Protein AF-A0AAD5KDT7-F1 (afdb_monomer)

pLDDT: mean 87.56, std 11.22, range [45.19, 97.0]

Secondary structure (DSSP, 8-state):
-------------EEEEEEEE-SSSB--STT-EEEEEEEEEE-SSS-B-S-EEE-SS-S--EEEE--S-SSS-B-TT-EEEEEEEEEPPHHHHHHT--B--EEEEE-SSS-SS-EEEEPPPBB---

Organism: NCBI:txid1820382

Foldseek 3Di:
DPPCPVPPDWDWDKDKDKAWDWPDQADADFFTKIKMKMKIAGQTDDKFAPKDKDWPVFPDKDFPDFADDPPRIHDHGTMTMIMDMDGHHPVNLVVQDWDKIKMWIDTPPDPPPTDIDIYPTHGRHD

InterPro domains:
  IPR013783 Immunoglobulin-like fold [G3DSA:2.60.40.10] (5-112)
  IPR047589 DUF11 repeat [TIGR01451] (22-72)
  IPR055354 Domain of unknown function DUF7507 [PF24346] (11-114)

Radius of gyration: 18.51 Å; Cα contacts (8 Å, |Δi|>4): 289; chains: 1; bounding box: 44×26×68 Å

Solvent-accessible surface area (backbone atoms only — not comparable to full-atom values): 7366 Å² total; per-residue (Å²): 132,86,80,77,72,76,72,84,69,87,45,52,35,78,45,76,48,41,44,56,48,45,80,79,85,44,55,84,52,60,70,44,55,36,41,34,42,35,42,41,30,24,73,28,76,44,69,35,40,73,66,45,78,50,39,93,84,47,94,71,73,36,81,78,41,74,63,85,77,86,78,72,58,42,42,62,72,26,48,38,33,33,40,39,75,46,68,42,43,59,67,50,57,74,64,46,52,62,52,75,47,51,40,38,39,44,35,78,66,42,67,100,68,61,51,71,44,61,29,56,68,43,40,33,76,127

Nearest PDB structures (foldseek):
  5cn1-assembly5_C  TM=5.374E-01  e=1.164E-02  Saccharomyces cerevisiae S288C
  2dwx-assembly1_A  TM=5.388E-01  e=2.211E-02  Homo sapiens
  3r19-assembly1_A-2  TM=5.349E-01  e=1.364E-01  Gallus gallus
  3hbg-assembly1_A-2  TM=5.368E-01  e=1.782E-01  Gallus gallus
  3hc2-assembly1_A-2  TM=4.680E-01  e=1.782E-01  Gallus gallus

Structure (mmCIF, N/CA/C/O backbone):
data_AF-A0AAD5KDT7-F1
#
_entry.id   AF-A0AAD5KDT7-F1
#
loop_
_atom_site.group_PDB
_atom_site.id
_atom_site.type_symbol
_atom_site.label_atom_id
_atom_site.label_alt_id
_atom_site.label_comp_id
_atom_site.label_asym_id
_atom_site.label_entity_id
_atom_site.label_seq_id
_atom_site.pdbx_PDB_ins_code
_atom_site.Cartn_x
_atom_site.Cartn_y
_atom_site.Cartn_z
_atom_site.occupancy
_atom_site.B_iso_or_equiv
_atom_site.auth_seq_id
_atom_site.auth_comp_id
_atom_site.auth_asym_id
_atom_site.auth_atom_id
_atom_site.pdbx_PDB_model_num
ATOM 1 N N . MET A 1 1 ? 13.662 6.223 -50.091 1.00 45.19 1 MET A N 1
ATOM 2 C CA . MET A 1 1 ? 13.354 5.175 -49.100 1.00 45.19 1 MET A CA 1
ATOM 3 C C . MET A 1 1 ? 13.305 5.859 -47.750 1.00 45.19 1 MET A C 1
ATOM 5 O O . MET A 1 1 ? 14.351 6.273 -47.273 1.00 45.19 1 MET A O 1
ATOM 9 N N . ASN A 1 2 ? 12.111 6.073 -47.200 1.00 46.81 2 ASN A N 1
ATOM 10 C CA . ASN A 1 2 ? 11.979 6.446 -45.795 1.00 46.81 2 ASN A CA 1
ATOM 11 C C . ASN A 1 2 ? 12.107 5.140 -45.016 1.00 46.81 2 ASN A C 1
ATOM 13 O O . ASN A 1 2 ? 11.197 4.318 -45.034 1.00 46.81 2 ASN A O 1
ATOM 17 N N . VAL A 1 3 ? 13.283 4.907 -44.451 1.00 49.84 3 VAL A N 1
ATOM 18 C CA . VAL A 1 3 ? 13.473 3.850 -43.464 1.00 49.84 3 VAL A CA 1
ATOM 19 C C . VAL A 1 3 ? 12.870 4.370 -42.165 1.00 49.84 3 VAL A C 1
ATOM 21 O O . VAL A 1 3 ? 13.460 5.205 -41.488 1.00 49.84 3 VAL A O 1
ATOM 24 N N . ASP A 1 4 ? 11.638 3.955 -41.884 1.00 59.25 4 ASP A N 1
ATOM 25 C CA . ASP A 1 4 ? 11.058 4.075 -40.551 1.00 59.25 4 ASP A CA 1
ATOM 26 C C . ASP A 1 4 ? 11.780 3.049 -39.674 1.00 59.25 4 ASP A C 1
ATOM 28 O O . ASP A 1 4 ? 11.474 1.855 -39.693 1.00 59.25 4 ASP A O 1
ATOM 32 N N . PHE A 1 5 ? 12.847 3.485 -39.007 1.00 60.09 5 PHE A N 1
ATOM 33 C CA . PHE A 1 5 ? 13.518 2.692 -37.986 1.00 60.09 5 PHE A CA 1
ATOM 34 C C . PHE A 1 5 ? 12.639 2.702 -36.747 1.00 60.09 5 PHE A C 1
ATOM 36 O O . PH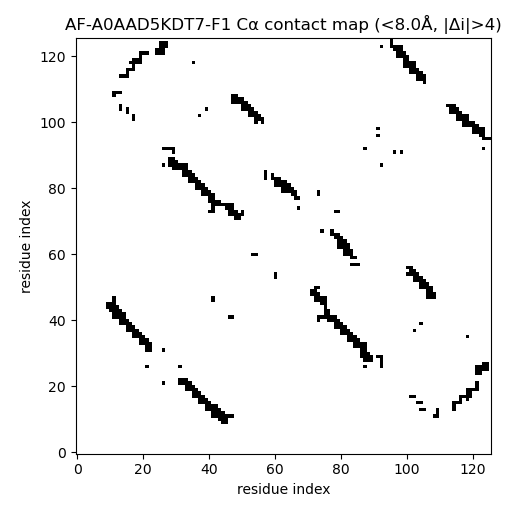E A 1 5 ? 13.023 3.354 -35.788 1.00 60.09 5 PHE A O 1
ATOM 43 N N . GLY A 1 6 ? 11.474 2.039 -36.815 1.00 56.97 6 GLY A N 1
ATOM 44 C CA . GLY A 1 6 ? 10.417 2.042 -35.802 1.00 56.97 6 GLY A CA 1
ATOM 45 C C . GLY A 1 6 ? 10.970 2.353 -34.422 1.00 56.97 6 GLY A C 1
ATOM 46 O O . GLY A 1 6 ? 11.551 1.487 -33.767 1.00 56.97 6 GLY A O 1
ATOM 47 N N . ASN A 1 7 ? 10.908 3.636 -34.065 1.00 62.84 7 ASN A N 1
ATOM 48 C CA . ASN A 1 7 ? 11.594 4.147 -32.897 1.00 62.84 7 ASN A CA 1
ATOM 49 C C . ASN A 1 7 ? 10.944 3.427 -31.719 1.00 62.84 7 ASN A C 1
ATOM 51 O O . ASN A 1 7 ? 9.746 3.610 -31.498 1.00 62.84 7 ASN A O 1
ATOM 55 N N . MET A 1 8 ? 11.680 2.573 -31.004 1.00 69.81 8 MET A N 1
ATOM 56 C CA . MET A 1 8 ? 11.141 1.913 -29.819 1.00 69.81 8 MET A CA 1
ATOM 57 C C . MET A 1 8 ? 10.978 2.998 -28.752 1.00 69.81 8 MET A C 1
ATOM 59 O O . MET A 1 8 ? 11.912 3.333 -28.028 1.00 69.81 8 MET A O 1
ATOM 63 N N . GLN A 1 9 ? 9.827 3.665 -28.774 1.00 83.88 9 GLN A N 1
ATOM 64 C CA . GLN A 1 9 ? 9.529 4.766 -27.879 1.00 83.88 9 GLN A CA 1
ATOM 65 C C . GLN A 1 9 ? 9.491 4.215 -26.454 1.00 83.88 9 GLN A C 1
ATOM 67 O O . GLN A 1 9 ? 8.852 3.191 -26.202 1.00 83.88 9 GLN A O 1
ATOM 72 N N . LEU A 1 10 ? 10.169 4.899 -25.534 1.00 87.88 10 LEU A N 1
ATOM 73 C CA . LEU A 1 10 ? 10.048 4.607 -24.111 1.00 87.88 10 LEU A CA 1
ATOM 74 C C . LEU A 1 10 ? 8.598 4.857 -23.685 1.00 87.88 10 LEU A C 1
ATOM 76 O O . LEU A 1 10 ? 8.038 5.926 -23.935 1.00 87.88 10 LEU A O 1
ATOM 80 N N . GLN A 1 11 ? 8.001 3.840 -23.083 1.00 90.50 11 GLN A N 1
ATOM 81 C CA . GLN A 1 11 ? 6.649 3.814 -22.545 1.00 90.50 11 GLN A CA 1
ATOM 82 C C . GLN A 1 11 ? 6.732 3.324 -21.095 1.00 90.50 11 GLN A C 1
ATOM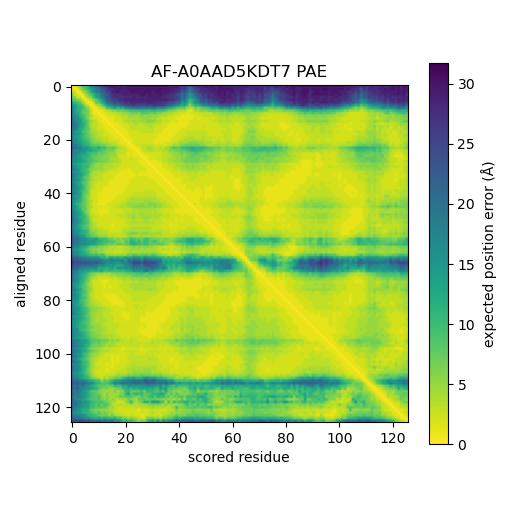 84 O O . GLN A 1 11 ? 6.382 2.176 -20.815 1.00 90.50 11 GLN A O 1
ATOM 89 N N . PRO A 1 12 ? 7.263 4.149 -20.176 1.00 92.81 12 PRO A N 1
ATOM 90 C CA . PRO A 1 12 ? 7.228 3.840 -18.755 1.00 92.81 12 PRO A CA 1
ATOM 91 C C . PRO A 1 12 ? 5.773 3.777 -18.292 1.00 92.81 12 PRO A C 1
ATOM 93 O O . PRO A 1 12 ? 4.952 4.628 -18.643 1.00 92.81 12 PRO A O 1
ATOM 96 N N . SER A 1 13 ? 5.439 2.746 -17.526 1.00 92.75 13 SER A N 1
ATOM 97 C CA . SER A 1 13 ? 4.092 2.567 -17.006 1.00 92.75 13 SER A CA 1
ATOM 98 C C . SER A 1 13 ? 4.143 1.774 -15.715 1.00 92.75 13 SER A C 1
ATOM 100 O O . SER A 1 13 ? 4.802 0.739 -15.636 1.00 92.75 13 SER A O 1
ATOM 102 N N . LEU A 1 14 ? 3.430 2.271 -14.714 1.00 93.00 14 LEU A N 1
ATOM 103 C CA . LEU A 1 14 ? 3.152 1.530 -13.500 1.00 93.00 14 LEU A CA 1
ATOM 104 C C . LEU A 1 14 ? 1.755 0.928 -13.591 1.00 93.00 14 LEU A C 1
ATOM 106 O O . LEU A 1 14 ? 0.905 1.360 -14.366 1.00 93.00 14 LEU A O 1
ATOM 110 N N . ASN A 1 15 ? 1.525 -0.079 -12.774 1.00 92.25 15 ASN A N 1
ATOM 111 C CA . ASN A 1 15 ? 0.212 -0.482 -12.333 1.00 92.25 15 ASN A CA 1
ATOM 112 C C . ASN A 1 15 ? 0.285 -0.650 -10.820 1.00 92.25 15 ASN A C 1
ATOM 114 O O . ASN A 1 15 ? 1.278 -1.137 -10.285 1.00 92.25 15 ASN A O 1
ATOM 118 N N . ILE A 1 16 ? -0.766 -0.240 -10.129 1.00 94.88 16 ILE A N 1
ATOM 119 C CA . ILE A 1 16 ? -0.925 -0.492 -8.702 1.00 94.88 16 ILE A CA 1
ATOM 120 C C . ILE A 1 16 ? -2.166 -1.362 -8.540 1.00 94.88 16 ILE A C 1
ATOM 122 O O . ILE A 1 16 ? -3.087 -1.298 -9.345 1.00 94.88 16 ILE A O 1
ATOM 126 N N . VAL A 1 17 ? -2.196 -2.211 -7.525 1.00 93.62 17 VAL A N 1
ATOM 127 C CA . VAL A 1 17 ? -3.393 -2.912 -7.060 1.00 93.62 17 VAL A CA 1
ATOM 128 C C . VAL A 1 17 ? -3.369 -2.850 -5.548 1.00 93.62 17 VAL A C 1
ATOM 130 O O . VAL A 1 17 ? -2.315 -3.025 -4.941 1.00 93.62 17 VAL A O 1
ATOM 133 N N . LYS A 1 18 ? -4.523 -2.594 -4.935 1.00 92.75 18 LYS A N 1
ATOM 134 C CA . LYS A 1 18 ? -4.658 -2.540 -3.485 1.00 92.75 18 LYS A CA 1
ATOM 135 C C . LYS A 1 18 ? -5.881 -3.318 -3.039 1.00 92.75 18 LYS A C 1
ATOM 137 O O . LYS A 1 18 ? -6.979 -3.071 -3.531 1.00 92.75 18 LYS A O 1
ATOM 142 N N . ASP A 1 19 ? -5.693 -4.199 -2.069 1.00 94.06 19 ASP A N 1
ATOM 143 C CA . ASP A 1 19 ? -6.769 -4.974 -1.461 1.00 94.06 19 ASP A CA 1
ATOM 144 C C . ASP A 1 19 ? -6.784 -4.806 0.063 1.00 94.06 19 ASP A C 1
ATOM 146 O O . ASP A 1 19 ? -5.802 -4.359 0.667 1.00 94.06 19 ASP A O 1
ATOM 150 N N . ALA A 1 20 ? -7.929 -5.120 0.666 1.00 94.44 20 ALA A N 1
ATOM 151 C CA . ALA A 1 20 ? -8.162 -5.033 2.096 1.00 94.44 20 ALA A CA 1
ATOM 152 C C . ALA A 1 20 ? -9.025 -6.208 2.560 1.00 94.44 20 ALA A C 1
ATOM 154 O O . ALA A 1 20 ? -10.089 -6.485 1.994 1.00 94.44 20 ALA A O 1
ATOM 155 N N . THR A 1 21 ? -8.599 -6.846 3.645 1.00 94.62 21 THR A N 1
ATOM 156 C CA . THR A 1 21 ? -9.309 -7.960 4.274 1.00 94.62 21 THR A CA 1
ATOM 157 C C . THR A 1 21 ? -9.424 -7.741 5.772 1.00 94.62 21 THR A C 1
ATOM 159 O O . THR A 1 21 ? -8.459 -7.339 6.413 1.00 94.62 21 THR A O 1
ATOM 162 N N . VAL A 1 22 ? -10.583 -8.060 6.330 1.00 95.19 22 VAL A N 1
ATOM 163 C CA . VAL A 1 22 ? -10.840 -8.155 7.770 1.00 95.19 22 VAL A CA 1
ATOM 164 C C . VAL A 1 22 ? -11.341 -9.567 8.052 1.00 95.19 22 VAL A C 1
ATOM 166 O O . VAL A 1 22 ? -11.838 -10.231 7.134 1.00 95.19 22 VAL A O 1
ATOM 169 N N . ASP A 1 23 ? -11.212 -10.040 9.287 1.00 91.06 23 ASP A N 1
ATOM 170 C CA . ASP A 1 23 ? -11.837 -11.299 9.680 1.00 91.06 23 ASP A CA 1
ATOM 171 C C . ASP A 1 23 ? -13.358 -11.203 9.470 1.00 91.06 23 ASP A C 1
ATOM 173 O O . ASP A 1 23 ? -14.039 -10.357 10.035 1.00 91.06 23 ASP A O 1
ATOM 177 N N . GLY A 1 24 ? -13.903 -12.052 8.595 1.00 89.31 24 GLY A N 1
ATOM 178 C CA . GLY A 1 24 ? -15.306 -11.975 8.187 1.00 89.31 24 GLY A CA 1
ATOM 179 C C . GLY A 1 24 ? -15.546 -11.064 6.975 1.00 89.31 24 GLY A C 1
ATOM 180 O O . GLY A 1 24 ? -14.831 -11.127 5.976 1.00 89.31 24 GLY A O 1
ATOM 181 N N . VAL A 1 25 ? -16.645 -10.303 6.998 1.00 87.06 25 VAL A N 1
ATOM 182 C CA . VAL A 1 25 ? -17.097 -9.468 5.859 1.00 87.06 25 VAL A CA 1
ATOM 183 C C . VAL A 1 25 ? -17.102 -7.975 6.201 1.00 87.06 25 VAL A C 1
ATOM 185 O O . VAL A 1 25 ? -17.017 -7.142 5.294 1.00 87.06 25 VAL A O 1
ATOM 188 N N . TYR A 1 26 ? -17.200 -7.654 7.488 1.00 92.19 26 TYR A N 1
ATOM 189 C CA . TYR A 1 26 ? -17.418 -6.325 8.041 1.00 92.19 26 TYR A CA 1
ATOM 190 C C . TYR A 1 26 ? -16.421 -6.063 9.170 1.00 92.19 26 TYR A C 1
ATOM 192 O O . TYR A 1 26 ? -15.881 -7.010 9.728 1.00 92.19 26 TYR A O 1
ATOM 200 N N . ALA A 1 27 ? -16.195 -4.789 9.482 1.00 93.38 27 ALA A N 1
ATOM 201 C CA . ALA A 1 27 ? -15.590 -4.379 10.742 1.00 93.38 27 ALA A CA 1
ATOM 202 C C . ALA A 1 27 ? -16.722 -4.100 11.745 1.00 93.38 27 ALA A C 1
ATOM 204 O O . ALA A 1 27 ? -17.397 -3.073 11.657 1.00 93.38 27 ALA A O 1
ATOM 205 N N . ASP A 1 28 ? -16.963 -5.050 12.640 1.00 93.38 28 ASP A N 1
ATOM 206 C CA . ASP A 1 28 ? -18.068 -5.094 13.594 1.00 93.38 28 ASP A CA 1
ATOM 207 C C . ASP A 1 28 ? -17.707 -4.455 14.948 1.00 93.38 28 ASP A C 1
ATOM 209 O O . ASP A 1 28 ? -18.596 -3.975 15.658 1.00 93.38 28 ASP A O 1
ATOM 213 N N . TYR A 1 29 ? -16.427 -4.448 15.343 1.00 94.12 29 TYR A N 1
ATOM 214 C CA . TYR A 1 29 ? -16.009 -3.908 16.642 1.00 94.12 29 TYR A CA 1
ATOM 215 C C . TYR A 1 29 ? -14.579 -3.349 16.671 1.00 94.12 29 TYR A C 1
ATOM 217 O O . TYR A 1 29 ? -13.712 -3.661 15.858 1.00 94.12 29 TYR A O 1
ATOM 225 N N . ALA A 1 30 ? -14.316 -2.498 17.666 1.00 95.94 30 ALA A N 1
ATOM 226 C CA . ALA A 1 30 ? -12.996 -1.923 17.880 1.00 95.94 30 ALA A CA 1
ATOM 227 C C . ALA A 1 30 ? -11.977 -2.996 18.295 1.00 95.94 30 ALA A C 1
ATOM 229 O O . ALA A 1 30 ? -12.236 -3.800 19.191 1.00 95.94 30 ALA A O 1
ATOM 230 N N . GLY A 1 31 ? -10.790 -2.961 17.696 1.00 95.75 31 GLY A N 1
ATOM 231 C CA . GLY A 1 31 ? -9.724 -3.938 17.911 1.00 95.75 31 GLY A CA 1
ATOM 232 C C . GLY A 1 31 ? -9.601 -4.986 16.806 1.00 95.75 31 GLY A C 1
ATOM 233 O O . GLY A 1 31 ? -8.619 -5.726 16.806 1.00 95.75 31 GLY A O 1
ATOM 234 N N . GLU A 1 32 ? -10.540 -5.044 15.858 1.00 95.94 32 GLU A N 1
ATOM 235 C CA . GLU A 1 32 ? -10.364 -5.847 14.646 1.00 95.94 32 GLU A CA 1
ATOM 236 C C . GLU A 1 32 ? -9.228 -5.306 13.785 1.00 95.94 32 GLU A C 1
ATOM 238 O O . GLU A 1 32 ? -8.969 -4.102 13.751 1.00 95.94 32 GLU A O 1
ATOM 243 N N . VAL A 1 33 ? -8.543 -6.207 13.082 1.00 95.00 33 VAL A N 1
ATOM 244 C CA . VAL A 1 33 ? -7.401 -5.856 12.241 1.00 95.00 33 VAL A CA 1
ATOM 245 C C . VAL A 1 33 ? -7.794 -5.983 10.777 1.00 95.00 33 VAL A C 1
ATOM 247 O O . VAL A 1 33 ? -8.192 -7.048 10.312 1.00 95.00 33 VAL A O 1
ATOM 250 N N . ILE A 1 34 ? -7.650 -4.884 10.043 1.00 95.12 34 ILE A N 1
ATOM 251 C CA . ILE A 1 34 ? -7.736 -4.863 8.588 1.00 95.12 34 ILE A CA 1
ATOM 252 C C . ILE A 1 34 ? -6.325 -5.043 8.042 1.00 95.12 34 ILE A C 1
ATOM 254 O O . ILE A 1 34 ? -5.439 -4.231 8.311 1.00 95.12 34 ILE A O 1
ATOM 258 N N . HIS A 1 35 ? -6.123 -6.086 7.252 1.00 95.00 35 HIS A N 1
ATOM 259 C CA . HIS A 1 35 ? -4.891 -6.342 6.524 1.00 95.00 35 HIS A CA 1
ATOM 260 C C . HIS A 1 35 ? -4.980 -5.742 5.125 1.00 95.00 35 HIS A C 1
ATOM 262 O O . HIS A 1 35 ? -5.950 -5.979 4.405 1.00 95.00 35 HIS A O 1
ATOM 268 N N . TYR A 1 36 ? -3.951 -5.000 4.730 1.00 95.00 36 TYR A N 1
ATOM 269 C CA . TYR A 1 36 ? -3.827 -4.422 3.399 1.00 95.00 36 TYR A CA 1
ATOM 270 C C . TYR A 1 36 ? -2.698 -5.089 2.634 1.00 95.00 36 TYR A C 1
ATOM 272 O O . TYR A 1 36 ? -1.614 -5.316 3.176 1.00 95.00 36 TYR A O 1
ATOM 280 N N . THR A 1 37 ? -2.945 -5.341 1.353 1.00 94.06 37 THR A N 1
ATOM 281 C CA . THR A 1 37 ? -1.914 -5.757 0.400 1.00 94.06 37 THR A CA 1
ATOM 282 C C . THR A 1 37 ? -1.873 -4.763 -0.747 1.00 94.06 37 THR A C 1
ATOM 284 O O . THR A 1 37 ? -2.915 -4.311 -1.224 1.00 94.06 37 THR A O 1
ATOM 287 N N . ILE A 1 38 ? -0.668 -4.385 -1.165 1.00 94.94 38 ILE A N 1
ATOM 288 C CA . ILE A 1 38 ? -0.442 -3.526 -2.325 1.00 94.94 38 ILE A CA 1
ATOM 289 C C . ILE A 1 38 ? 0.542 -4.240 -3.249 1.00 94.94 38 ILE A C 1
ATOM 291 O O . ILE A 1 38 ? 1.577 -4.720 -2.795 1.00 94.94 38 ILE A O 1
ATOM 295 N N . ALA A 1 39 ? 0.215 -4.310 -4.533 1.00 93.94 39 ALA A N 1
ATOM 296 C CA . ALA A 1 39 ? 1.108 -4.781 -5.583 1.00 93.94 39 ALA A CA 1
ATOM 297 C C . ALA A 1 39 ? 1.401 -3.619 -6.533 1.00 93.94 39 ALA A C 1
ATOM 299 O O . ALA A 1 39 ? 0.469 -2.944 -6.971 1.00 93.94 39 ALA A O 1
ATOM 300 N N . VAL A 1 40 ? 2.676 -3.379 -6.826 1.00 94.88 40 VAL A N 1
ATOM 301 C CA . VAL A 1 40 ? 3.127 -2.351 -7.770 1.00 94.88 40 VAL A CA 1
ATOM 302 C C . VAL A 1 40 ? 3.941 -3.025 -8.859 1.00 94.88 40 VAL A C 1
ATOM 304 O O . VAL A 1 40 ? 4.972 -3.617 -8.569 1.00 94.88 40 VAL A O 1
ATOM 307 N N . GLU A 1 41 ? 3.461 -2.956 -10.094 1.00 94.38 41 GLU A N 1
ATOM 308 C CA . GLU A 1 41 ? 4.025 -3.646 -11.253 1.00 94.38 41 GLU A CA 1
ATOM 309 C C . GLU A 1 41 ? 4.504 -2.636 -12.296 1.00 94.38 41 GLU A C 1
ATOM 311 O O . GLU A 1 41 ? 3.797 -1.675 -12.610 1.00 94.38 41 GLU A O 1
ATOM 316 N N . ASN A 1 42 ? 5.677 -2.868 -12.881 1.00 94.38 42 ASN A N 1
ATOM 317 C CA . ASN A 1 42 ? 6.106 -2.140 -14.069 1.00 94.38 42 ASN A CA 1
ATOM 318 C C . ASN A 1 42 ? 5.534 -2.814 -15.322 1.00 94.38 42 ASN A C 1
ATOM 320 O O . ASN A 1 42 ? 6.040 -3.833 -15.792 1.00 94.38 42 ASN A O 1
ATOM 324 N N . THR A 1 43 ? 4.486 -2.215 -15.883 1.00 94.75 43 THR A N 1
ATOM 325 C CA . THR A 1 43 ? 3.803 -2.702 -17.095 1.00 94.75 43 THR A CA 1
ATOM 326 C C . THR A 1 43 ? 4.323 -2.037 -18.374 1.00 94.75 43 THR A C 1
ATOM 328 O O . THR A 1 43 ? 3.791 -2.261 -19.464 1.00 94.75 43 THR A O 1
ATOM 331 N N . GLY A 1 44 ? 5.352 -1.194 -18.243 1.00 94.06 44 GLY A N 1
ATOM 332 C CA . GLY A 1 44 ? 5.976 -0.466 -19.337 1.00 94.06 44 GLY A CA 1
ATOM 333 C C . GLY A 1 44 ? 7.014 -1.279 -20.111 1.00 94.06 44 GLY A C 1
ATOM 334 O O . GLY A 1 44 ? 7.048 -2.505 -20.081 1.00 94.06 44 GLY A O 1
ATOM 335 N N . ASN A 1 45 ? 7.888 -0.571 -20.831 1.00 94.12 45 ASN A N 1
ATOM 336 C CA . ASN A 1 45 ? 9.004 -1.161 -21.586 1.00 94.12 45 ASN A CA 1
ATOM 337 C C . ASN A 1 45 ? 10.389 -0.641 -21.151 1.00 94.12 45 ASN A C 1
ATOM 339 O O . ASN A 1 45 ? 11.363 -0.774 -21.896 1.00 94.12 45 ASN A O 1
ATOM 343 N N . GLN A 1 46 ? 10.467 -0.042 -19.960 1.00 94.12 46 GLN A N 1
ATOM 344 C CA . GLN A 1 46 ? 11.675 0.528 -19.371 1.00 94.12 46 GLN A CA 1
ATOM 345 C C . GLN A 1 46 ? 11.708 0.241 -17.865 1.00 94.12 46 GLN A C 1
ATOM 347 O O . GLN A 1 46 ? 10.683 0.400 -17.209 1.00 94.12 46 GLN A O 1
ATOM 352 N N . THR A 1 47 ? 12.871 -0.137 -17.324 1.00 94.25 47 THR A N 1
ATOM 353 C CA . THR A 1 47 ? 13.107 -0.247 -15.872 1.00 94.25 47 THR A CA 1
ATOM 354 C C . THR A 1 47 ? 12.815 1.082 -15.172 1.00 94.25 47 THR A C 1
ATOM 356 O O . THR A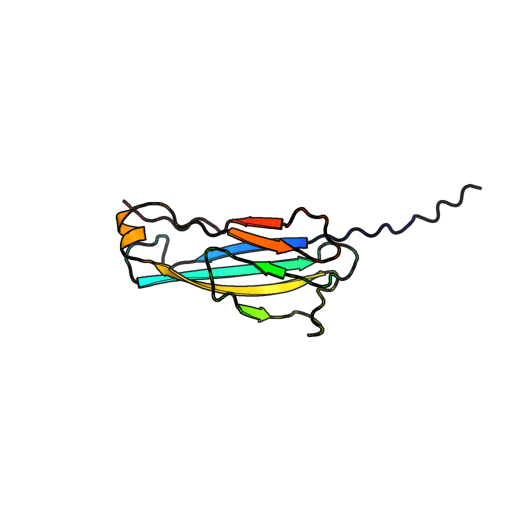 1 47 ? 13.201 2.147 -15.664 1.00 94.25 47 THR A O 1
ATOM 359 N N . LEU A 1 48 ? 12.125 1.019 -14.034 1.00 94.25 48 LEU A N 1
ATOM 360 C CA . LEU A 1 48 ? 11.738 2.193 -13.256 1.00 94.25 48 LEU A CA 1
ATOM 361 C C . LEU A 1 48 ? 12.650 2.356 -12.042 1.00 94.25 48 LEU A C 1
ATOM 363 O O . LEU A 1 48 ? 12.927 1.399 -11.323 1.00 94.25 48 LEU A O 1
ATOM 367 N N . THR A 1 49 ? 13.080 3.588 -11.793 1.00 94.62 49 THR A N 1
ATOM 368 C CA . THR A 1 49 ? 13.925 3.958 -10.652 1.00 94.62 49 THR A CA 1
ATOM 369 C C . THR A 1 49 ? 13.194 4.939 -9.751 1.00 94.62 49 THR A C 1
ATOM 371 O O . THR A 1 49 ? 12.191 5.540 -10.145 1.00 94.62 49 THR A O 1
ATOM 374 N N . GLY A 1 50 ? 13.686 5.094 -8.519 1.00 92.50 50 GLY A N 1
ATOM 375 C CA . GLY A 1 50 ? 13.080 6.027 -7.568 1.00 92.50 50 GLY A CA 1
ATOM 376 C C . GLY A 1 50 ? 11.622 5.679 -7.266 1.00 92.50 50 GLY A C 1
ATOM 377 O O . GLY A 1 50 ? 10.825 6.569 -6.980 1.00 92.50 50 GLY A O 1
ATOM 378 N N . VAL A 1 51 ? 11.258 4.394 -7.372 1.00 92.00 51 VAL A N 1
ATOM 379 C CA . VAL A 1 51 ? 9.883 3.939 -7.176 1.00 92.00 51 VAL A CA 1
ATOM 380 C C . VAL A 1 51 ? 9.467 4.223 -5.737 1.00 92.00 51 VAL A C 1
ATOM 382 O O . VAL A 1 51 ? 10.113 3.788 -4.782 1.00 92.00 51 VAL A O 1
ATOM 385 N N . THR A 1 52 ? 8.374 4.964 -5.578 1.00 91.56 52 THR A N 1
ATOM 386 C CA . THR A 1 52 ? 7.809 5.301 -4.271 1.00 91.56 52 THR A CA 1
ATOM 387 C C . THR A 1 52 ? 6.393 4.772 -4.157 1.00 91.56 52 THR A C 1
ATOM 389 O O . THR A 1 52 ? 5.609 4.853 -5.100 1.00 91.56 52 THR A O 1
ATOM 392 N N . VAL A 1 53 ? 6.056 4.249 -2.978 1.00 92.44 53 VAL A N 1
ATOM 393 C CA . VAL A 1 53 ? 4.696 3.839 -2.622 1.00 92.44 53 VAL A CA 1
ATOM 394 C C . VAL A 1 53 ? 4.328 4.514 -1.313 1.00 92.44 53 VAL A C 1
ATOM 396 O O . VAL A 1 53 ? 5.055 4.412 -0.326 1.00 92.44 53 VAL A O 1
ATOM 399 N N . THR A 1 54 ? 3.215 5.241 -1.312 1.00 91.06 54 THR A N 1
ATOM 400 C CA . THR A 1 54 ? 2.751 6.015 -0.157 1.00 91.06 54 THR A CA 1
ATOM 401 C C . THR A 1 54 ? 1.290 5.731 0.144 1.00 91.06 54 THR A C 1
ATOM 403 O O . THR A 1 54 ? 0.477 5.509 -0.753 1.00 91.06 54 THR A O 1
ATOM 406 N N . ASP A 1 55 ? 0.957 5.750 1.427 1.00 92.38 55 ASP A N 1
ATOM 407 C CA . ASP A 1 55 ? -0.390 5.552 1.939 1.00 92.38 55 ASP A CA 1
ATOM 408 C C . ASP A 1 55 ? -0.600 6.536 3.105 1.00 92.38 55 ASP A C 1
ATOM 410 O O . ASP A 1 55 ? 0.045 6.398 4.139 1.00 92.38 55 ASP A O 1
ATOM 414 N N . PRO A 1 56 ? -1.440 7.576 2.966 1.00 89.94 56 PRO A N 1
ATOM 415 C CA . PRO A 1 56 ? -1.645 8.556 4.030 1.00 89.94 56 PRO A CA 1
ATOM 416 C C . PRO A 1 56 ? -2.471 8.018 5.208 1.00 89.94 56 PRO A C 1
ATOM 418 O O . PRO A 1 56 ? -2.489 8.650 6.262 1.00 89.94 56 PRO A O 1
ATOM 421 N N . PHE A 1 57 ? -3.180 6.898 5.034 1.00 87.38 57 PHE A N 1
ATOM 422 C CA . PHE A 1 57 ? -3.956 6.253 6.093 1.00 87.38 57 PHE A CA 1
ATOM 423 C C . PHE A 1 57 ? -3.082 5.319 6.944 1.00 87.38 57 PHE A C 1
ATOM 425 O O . PHE A 1 57 ? -3.407 5.052 8.098 1.00 87.38 57 PHE A O 1
ATOM 432 N N . ILE A 1 58 ? -1.958 4.852 6.393 1.00 85.62 58 ILE A N 1
ATOM 433 C CA . ILE A 1 58 ? -1.082 3.845 6.993 1.00 85.62 58 ILE A CA 1
ATOM 434 C C . ILE A 1 58 ? 0.348 4.369 7.116 1.00 85.62 58 ILE A C 1
ATOM 436 O O . ILE A 1 58 ? 1.030 4.612 6.126 1.00 85.62 58 ILE A O 1
ATOM 440 N N . SER A 1 59 ? 0.860 4.453 8.343 1.00 78.69 59 SER A N 1
ATOM 441 C CA . SER A 1 59 ? 2.238 4.899 8.588 1.00 78.69 59 SER A CA 1
ATOM 442 C C . SER A 1 59 ? 3.298 3.790 8.543 1.00 78.69 59 SER A C 1
ATOM 444 O O . SER A 1 59 ? 4.485 4.104 8.527 1.00 78.69 59 SER A O 1
ATOM 446 N N . ASP A 1 60 ? 2.910 2.513 8.569 1.00 83.12 60 ASP A N 1
ATOM 447 C CA . ASP A 1 60 ? 3.802 1.356 8.737 1.00 83.12 60 ASP A CA 1
ATOM 448 C C . ASP A 1 60 ? 3.895 0.449 7.497 1.00 83.12 60 ASP A C 1
ATOM 450 O O . ASP A 1 60 ? 4.178 -0.739 7.623 1.00 83.12 60 ASP A O 1
ATOM 454 N N . LEU A 1 61 ? 3.714 0.994 6.291 1.00 89.50 61 LEU A N 1
ATOM 455 C CA . LEU A 1 61 ? 3.804 0.232 5.043 1.00 89.50 61 LEU A CA 1
ATOM 456 C C . LEU A 1 61 ? 5.160 -0.490 4.896 1.00 89.50 61 LEU A C 1
ATOM 458 O O . LEU A 1 61 ? 6.209 0.152 4.876 1.00 89.50 61 LEU A O 1
ATOM 462 N N . GLN A 1 62 ? 5.138 -1.821 4.763 1.00 90.81 62 GLN A N 1
ATOM 463 C CA . GLN A 1 62 ? 6.340 -2.655 4.635 1.00 90.81 62 GLN A CA 1
ATOM 464 C C . GLN A 1 62 ? 6.433 -3.288 3.249 1.00 90.81 62 GLN A C 1
ATOM 466 O O . GLN A 1 62 ? 5.468 -3.905 2.803 1.00 90.81 62 GLN A O 1
ATOM 471 N N . LEU A 1 63 ? 7.600 -3.203 2.605 1.00 89.25 63 LEU A N 1
ATOM 472 C CA . LEU A 1 63 ? 7.933 -4.017 1.431 1.00 89.25 63 LEU A CA 1
ATOM 473 C C . LEU A 1 63 ? 8.251 -5.443 1.903 1.00 89.25 63 LEU A C 1
ATOM 475 O O . LEU A 1 63 ? 9.156 -5.634 2.713 1.00 89.25 63 LEU A O 1
ATOM 479 N N . VAL A 1 64 ? 7.499 -6.433 1.422 1.00 85.50 64 VAL A N 1
ATOM 480 C CA . VAL A 1 64 ? 7.630 -7.840 1.845 1.00 85.50 64 VAL A CA 1
ATOM 481 C C . VAL A 1 64 ? 8.218 -8.752 0.772 1.00 85.50 64 VAL A C 1
ATOM 483 O O . VAL A 1 64 ? 8.704 -9.830 1.107 1.00 85.50 64 VAL A O 1
ATOM 486 N N . ALA A 1 65 ? 8.192 -8.331 -0.494 1.00 76.81 65 ALA A N 1
ATOM 487 C CA . ALA A 1 65 ? 8.880 -9.010 -1.586 1.00 76.81 65 ALA A CA 1
ATOM 488 C C . ALA A 1 65 ? 9.301 -8.007 -2.670 1.00 76.81 65 ALA A C 1
ATOM 490 O O . ALA A 1 65 ? 8.446 -7.310 -3.225 1.00 76.81 65 ALA A O 1
ATOM 491 N N . ASP A 1 66 ? 10.602 -7.973 -2.965 1.00 70.75 66 ASP A N 1
ATOM 492 C CA . ASP A 1 66 ? 11.169 -7.524 -4.238 1.00 70.75 66 ASP A CA 1
ATOM 493 C C . ASP A 1 66 ? 11.327 -8.760 -5.137 1.00 70.75 66 ASP A C 1
ATOM 495 O O . ASP A 1 66 ? 11.679 -9.839 -4.654 1.00 70.75 66 ASP A O 1
ATOM 499 N N . ALA A 1 67 ? 10.976 -8.672 -6.414 1.00 61.19 67 ALA A N 1
ATOM 500 C CA . ALA A 1 67 ? 10.742 -9.858 -7.229 1.00 61.19 67 ALA A CA 1
ATOM 501 C C . ALA A 1 67 ? 11.698 -9.950 -8.417 1.00 61.19 67 ALA A C 1
ATOM 503 O O . ALA A 1 67 ? 11.255 -10.336 -9.490 1.00 61.19 67 ALA A O 1
ATOM 504 N N . ALA A 1 68 ? 12.996 -9.678 -8.248 1.00 60.00 68 ALA A N 1
ATOM 505 C CA . ALA A 1 68 ? 14.002 -10.115 -9.226 1.00 60.00 68 ALA A CA 1
ATOM 506 C C . ALA A 1 68 ? 15.454 -10.001 -8.738 1.00 60.00 68 ALA A C 1
ATOM 508 O O . ALA A 1 68 ? 16.216 -10.964 -8.874 1.00 60.00 68 ALA A O 1
ATOM 509 N N . SER A 1 69 ? 15.850 -8.837 -8.217 1.00 67.62 69 SER A N 1
ATOM 510 C CA . SER A 1 69 ? 17.265 -8.427 -8.210 1.00 67.62 69 SER A CA 1
ATOM 511 C C . SER A 1 69 ? 17.744 -7.697 -6.946 1.00 67.62 69 SER A C 1
ATOM 513 O O . SER A 1 69 ? 18.958 -7.566 -6.770 1.00 67.62 69 SER A O 1
ATOM 515 N N . SER A 1 70 ? 16.846 -7.267 -6.047 1.00 75.00 70 SER A N 1
ATOM 516 C CA . SER A 1 70 ? 17.145 -6.468 -4.840 1.00 75.00 70 SER A CA 1
ATOM 517 C C . SER A 1 70 ? 18.052 -5.248 -5.083 1.00 75.00 70 SER A C 1
ATOM 519 O O . SER A 1 70 ? 18.783 -4.821 -4.185 1.00 75.00 70 SER A O 1
ATOM 521 N N . ASP A 1 71 ? 18.036 -4.683 -6.290 1.00 85.56 71 ASP A N 1
ATOM 522 C CA . ASP A 1 71 ? 18.831 -3.513 -6.692 1.00 85.56 71 ASP A CA 1
ATOM 523 C C . ASP A 1 71 ? 18.112 -2.176 -6.435 1.00 85.56 71 ASP A C 1
ATOM 525 O O . ASP A 1 71 ? 18.730 -1.114 -6.527 1.00 85.56 71 ASP A O 1
ATOM 529 N N . GLY A 1 72 ? 16.839 -2.227 -6.026 1.00 86.75 72 GLY A N 1
ATOM 530 C CA . GLY A 1 72 ? 16.010 -1.046 -5.785 1.00 86.75 72 GLY A CA 1
ATOM 531 C C . GLY A 1 72 ? 15.437 -0.434 -7.063 1.00 86.75 72 GLY A C 1
ATOM 532 O O . GLY A 1 72 ? 14.943 0.696 -7.023 1.00 86.75 72 GLY A O 1
ATOM 533 N N . GLU A 1 73 ? 15.489 -1.164 -8.173 1.00 91.75 73 GLU A N 1
ATOM 534 C CA . GLU A 1 73 ? 14.860 -0.825 -9.442 1.00 91.75 73 GLU A CA 1
ATOM 535 C C . GLU A 1 73 ? 13.683 -1.779 -9.687 1.00 91.75 73 GLU A C 1
ATOM 537 O O . GLU A 1 73 ? 13.691 -2.916 -9.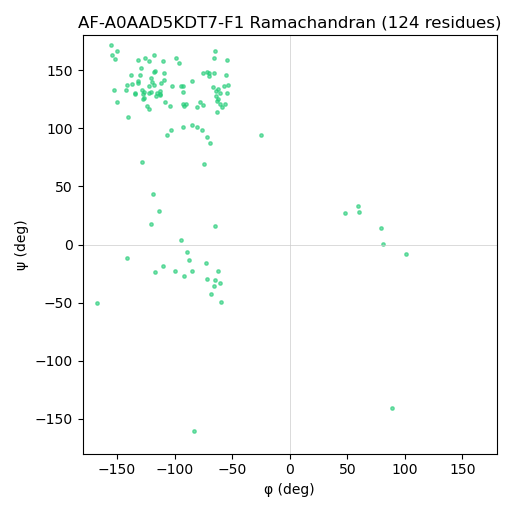227 1.00 91.75 73 GLU A O 1
ATOM 542 N N . LEU A 1 74 ? 12.632 -1.297 -10.354 1.00 93.00 74 LEU A N 1
ATOM 543 C CA . LEU A 1 74 ? 11.484 -2.123 -10.721 1.00 93.00 74 LEU A CA 1
ATOM 544 C C . LEU A 1 74 ? 11.592 -2.464 -12.206 1.00 93.00 74 LEU A C 1
ATOM 546 O O . LEU A 1 74 ? 11.254 -1.653 -13.083 1.00 93.00 74 LEU A O 1
ATOM 550 N N . ASP A 1 75 ? 12.101 -3.658 -12.483 1.00 93.88 75 A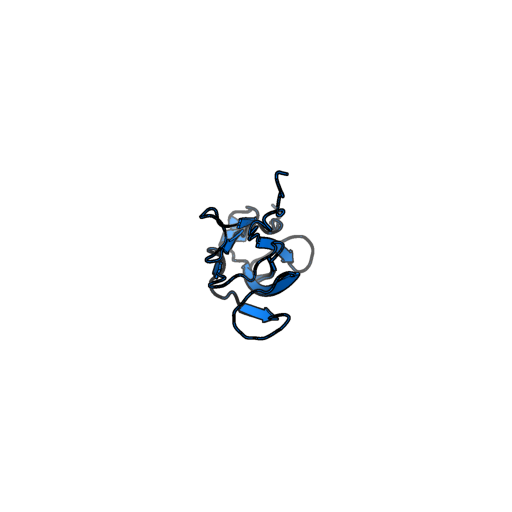SP A N 1
ATOM 551 C CA . ASP A 1 75 ? 12.331 -4.146 -13.837 1.00 93.88 75 ASP A CA 1
ATOM 552 C C . ASP A 1 75 ? 11.028 -4.349 -14.613 1.00 93.88 75 ASP A C 1
ATOM 554 O O . ASP A 1 75 ? 9.937 -4.448 -14.057 1.00 93.88 75 ASP A O 1
ATOM 558 N N . VAL A 1 76 ? 11.124 -4.398 -15.943 1.00 93.25 76 VAL A N 1
ATOM 559 C CA . VAL A 1 76 ? 9.951 -4.604 -16.806 1.00 93.25 76 VAL A CA 1
ATOM 560 C C . VAL A 1 76 ? 9.293 -5.951 -16.494 1.00 93.25 76 VAL A C 1
ATOM 562 O O . VAL A 1 76 ? 9.908 -7.004 -16.662 1.00 93.25 76 VAL A O 1
ATOM 565 N N . GLY A 1 77 ? 8.020 -5.912 -16.094 1.00 92.56 77 GLY A N 1
ATOM 566 C CA . GLY A 1 77 ? 7.250 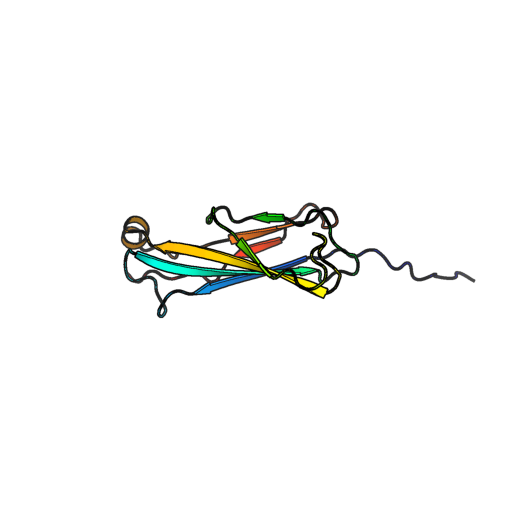-7.079 -15.663 1.00 92.56 77 GLY A CA 1
ATOM 567 C C . GLY A 1 77 ? 7.508 -7.516 -14.217 1.00 92.56 77 GLY A C 1
ATOM 568 O O . GLY A 1 77 ? 6.913 -8.497 -13.772 1.00 92.56 77 GLY A O 1
ATOM 569 N N . GLU A 1 78 ? 8.371 -6.821 -13.474 1.00 93.50 78 GLU A N 1
ATOM 570 C CA . GLU A 1 78 ? 8.553 -7.054 -12.044 1.00 93.50 78 GLU A CA 1
ATOM 571 C C . GLU A 1 78 ? 7.375 -6.477 -11.246 1.00 93.50 78 GLU A C 1
ATOM 573 O O . GLU A 1 78 ? 6.779 -5.463 -11.620 1.00 93.50 78 GLU A O 1
ATOM 578 N N . THR A 1 79 ? 7.042 -7.130 -10.127 1.00 93.69 79 THR A N 1
ATOM 579 C CA . THR A 1 79 ? 6.046 -6.660 -9.159 1.00 93.69 79 THR A CA 1
ATOM 580 C C . THR A 1 79 ? 6.626 -6.603 -7.749 1.00 93.69 79 THR A C 1
ATOM 582 O O . THR A 1 79 ? 7.099 -7.609 -7.225 1.00 93.69 79 THR A O 1
ATOM 585 N N . TRP A 1 80 ? 6.515 -5.449 -7.097 1.00 94.25 80 TRP A N 1
ATOM 586 C CA . TRP A 1 80 ? 6.806 -5.283 -5.675 1.00 94.25 80 TRP A CA 1
ATOM 587 C C . TRP A 1 80 ? 5.544 -5.426 -4.833 1.00 94.25 80 TRP A C 1
ATOM 589 O O . TRP A 1 80 ? 4.494 -4.861 -5.154 1.00 94.25 80 TRP A O 1
ATOM 599 N N . HIS A 1 81 ? 5.657 -6.155 -3.723 1.00 93.62 81 HIS A N 1
ATOM 600 C CA . HIS A 1 81 ? 4.543 -6.402 -2.814 1.00 93.62 81 HIS A CA 1
ATOM 601 C C . HIS A 1 81 ? 4.755 -5.728 -1.465 1.00 93.62 81 HIS A C 1
ATOM 603 O O . HIS A 1 81 ? 5.764 -5.953 -0.796 1.00 93.62 81 HIS A O 1
ATOM 609 N N . TYR A 1 82 ? 3.749 -4.974 -1.033 1.00 94.25 82 TYR A N 1
ATOM 610 C CA . TYR A 1 82 ? 3.715 -4.317 0.262 1.00 94.25 82 TYR A CA 1
ATOM 611 C C . TYR A 1 82 ? 2.554 -4.819 1.113 1.00 94.25 82 TYR A C 1
ATOM 613 O O . TYR A 1 82 ? 1.476 -5.137 0.602 1.00 94.25 82 TYR A O 1
ATOM 621 N N . THR A 1 83 ? 2.758 -4.830 2.426 1.00 94.44 83 THR A N 1
ATOM 622 C CA . THR A 1 83 ? 1.714 -5.131 3.409 1.00 94.44 83 THR A CA 1
ATOM 623 C C . THR A 1 83 ? 1.645 -4.068 4.483 1.00 94.44 83 THR A C 1
ATOM 625 O O . THR A 1 83 ? 2.660 -3.465 4.836 1.00 94.44 83 THR A O 1
ATOM 628 N N . ALA A 1 84 ? 0.455 -3.900 5.044 1.00 94.31 84 ALA A N 1
ATOM 629 C CA . ALA A 1 84 ? 0.237 -3.100 6.235 1.00 94.31 84 ALA A CA 1
ATOM 630 C C . ALA A 1 84 ? -1.011 -3.554 6.992 1.00 94.31 84 ALA A C 1
ATOM 632 O O . ALA A 1 84 ? -1.793 -4.366 6.488 1.00 94.31 84 ALA A O 1
ATOM 633 N N . SER A 1 85 ? -1.218 -3.009 8.189 1.00 94.00 85 SER A N 1
ATOM 634 C CA . SER A 1 85 ? -2.403 -3.303 8.990 1.00 94.00 85 SER A CA 1
ATOM 635 C C . SER A 1 85 ? -2.983 -2.061 9.652 1.00 94.00 85 SER A C 1
ATOM 637 O O . SER A 1 85 ? -2.245 -1.178 10.071 1.00 94.00 85 SER A O 1
ATOM 639 N N . HIS A 1 86 ? -4.306 -2.023 9.791 1.00 94.69 86 HIS A N 1
ATOM 640 C CA . HIS A 1 86 ? -5.016 -1.012 10.575 1.00 94.69 86 HIS A CA 1
ATOM 641 C C . HIS A 1 86 ? -5.854 -1.689 11.649 1.00 94.69 86 HIS A C 1
ATOM 643 O O . HIS A 1 86 ? -6.606 -2.612 11.345 1.00 94.69 86 HIS A O 1
ATOM 649 N N . THR A 1 87 ? -5.743 -1.230 12.893 1.00 95.12 87 THR A N 1
ATOM 650 C CA . THR A 1 87 ? -6.627 -1.686 13.971 1.00 95.12 87 THR A CA 1
ATOM 651 C C . THR A 1 87 ? -7.825 -0.753 14.054 1.00 95.12 87 THR A C 1
ATOM 653 O O . THR A 1 87 ? -7.660 0.435 14.332 1.00 95.12 87 THR A O 1
ATOM 656 N N . VAL A 1 88 ? -9.022 -1.298 13.846 1.00 94.94 88 VAL A N 1
ATOM 657 C CA . VAL A 1 88 ? -10.279 -0.550 13.877 1.00 94.94 88 VAL A CA 1
ATOM 658 C C . VAL A 1 88 ? -10.472 0.082 15.251 1.00 94.94 88 VAL A C 1
ATOM 660 O O . VAL A 1 88 ? -10.355 -0.570 16.291 1.00 94.94 88 VAL A O 1
ATOM 663 N N . THR A 1 89 ? -10.778 1.371 15.267 1.00 95.69 89 THR A N 1
ATOM 664 C CA . THR A 1 89 ? -10.963 2.158 16.484 1.00 95.69 89 THR A CA 1
ATOM 665 C C . THR A 1 89 ? -12.436 2.257 16.870 1.00 95.69 89 THR A C 1
ATOM 667 O O . THR A 1 89 ? -13.330 2.189 16.029 1.00 95.69 89 THR A O 1
ATOM 670 N N . GLN A 1 90 ? -12.710 2.509 18.155 1.00 97.00 90 GLN A N 1
ATOM 671 C CA . GLN A 1 90 ? -14.086 2.743 18.608 1.00 97.00 90 GLN A CA 1
ATOM 672 C C . GLN A 1 90 ? -14.713 3.966 17.926 1.00 97.00 90 GLN A C 1
ATOM 674 O O . GLN A 1 90 ? -15.897 3.951 17.626 1.00 97.00 90 GLN A O 1
ATOM 679 N N . ALA A 1 91 ? -13.918 4.994 17.615 1.00 95.81 91 ALA A N 1
ATOM 680 C CA . ALA A 1 91 ? -14.410 6.177 16.918 1.00 95.81 91 ALA A CA 1
ATOM 681 C C . ALA A 1 91 ? -14.878 5.870 15.484 1.00 95.81 91 ALA A C 1
ATOM 683 O O . ALA A 1 91 ? -15.854 6.460 15.030 1.00 95.81 91 ALA A O 1
ATOM 684 N N . GLU A 1 92 ? -14.212 4.951 14.778 1.00 95.19 92 GLU A N 1
ATOM 685 C CA . GLU A 1 92 ? -14.641 4.500 13.447 1.00 95.19 92 GLU A CA 1
ATOM 686 C C . GLU A 1 92 ? -15.943 3.695 13.527 1.00 95.19 92 GLU A C 1
ATOM 688 O O . GLU A 1 92 ? -16.858 3.947 12.742 1.00 95.19 92 GLU A O 1
ATOM 693 N N . ILE A 1 93 ? -16.064 2.801 14.519 1.00 96.00 93 ILE A N 1
ATOM 694 C CA . ILE A 1 93 ? -17.309 2.064 14.791 1.00 96.00 93 ILE A CA 1
ATOM 695 C C . ILE A 1 93 ? -18.457 3.031 15.101 1.00 96.00 93 ILE A C 1
ATOM 697 O O . ILE A 1 93 ? -19.515 2.954 14.480 1.00 96.00 93 ILE A O 1
ATOM 701 N N . ASP A 1 94 ? -18.233 3.988 16.002 1.00 94.88 94 ASP A N 1
ATOM 702 C CA . ASP A 1 94 ? -19.236 4.977 16.407 1.00 94.88 94 ASP A CA 1
ATOM 703 C C . ASP A 1 94 ? -19.638 5.907 15.245 1.00 94.88 94 ASP A C 1
ATOM 705 O O . ASP A 1 94 ? -20.780 6.368 15.180 1.00 94.88 94 ASP A O 1
ATOM 709 N N . ALA A 1 95 ? -18.719 6.182 14.310 1.00 94.31 95 ALA A N 1
ATOM 710 C CA . ALA A 1 95 ? -19.003 6.956 13.104 1.00 94.31 95 ALA A CA 1
ATOM 711 C C . ALA A 1 95 ? -19.865 6.177 12.092 1.00 94.31 95 ALA A C 1
ATOM 713 O O . ALA A 1 95 ? -20.631 6.790 11.341 1.00 94.31 95 ALA A O 1
ATOM 714 N N . GLY A 1 96 ? -19.757 4.843 12.061 1.00 91.25 96 GLY A N 1
ATOM 715 C CA . GLY A 1 96 ? -20.553 3.974 11.189 1.00 91.25 96 GLY A CA 1
ATOM 716 C C . GLY A 1 96 ? -20.381 4.284 9.696 1.00 91.25 96 GLY A C 1
ATOM 717 O O . GLY A 1 96 ? -21.348 4.210 8.923 1.00 91.25 96 GLY A O 1
ATOM 718 N N . THR A 1 97 ? -19.178 4.717 9.309 1.00 92.25 97 THR A N 1
ATOM 719 C CA . THR A 1 97 ? -18.760 4.985 7.926 1.00 92.25 97 THR A CA 1
ATOM 720 C C . THR A 1 97 ? -17.769 3.932 7.461 1.00 92.25 97 THR A C 1
ATOM 722 O O . THR A 1 97 ? -16.884 3.554 8.220 1.00 92.25 97 THR A O 1
ATOM 725 N N . ASP A 1 98 ? -17.873 3.515 6.201 1.00 92.75 98 ASP A N 1
ATOM 726 C CA . ASP A 1 98 ? -16.919 2.585 5.595 1.00 92.75 98 ASP A CA 1
ATOM 727 C C . ASP A 1 98 ? -15.473 3.091 5.735 1.00 92.75 98 ASP A C 1
ATOM 729 O O . ASP A 1 98 ? -15.178 4.267 5.503 1.00 92.75 98 ASP A O 1
ATOM 733 N N . ILE A 1 99 ? -14.563 2.178 6.069 1.00 92.19 99 ILE A N 1
ATOM 734 C CA . ILE A 1 99 ? -13.131 2.453 6.125 1.00 92.19 99 ILE A CA 1
ATOM 735 C C . ILE A 1 99 ? -12.595 2.389 4.696 1.00 92.19 99 ILE A C 1
ATOM 737 O O . ILE A 1 99 ? -12.689 1.366 4.008 1.00 92.19 99 ILE A O 1
ATOM 741 N N . MET A 1 100 ? -12.059 3.520 4.241 1.00 91.50 100 MET A N 1
ATOM 742 C CA . MET A 1 100 ? -11.473 3.685 2.918 1.00 91.50 100 MET A CA 1
ATOM 743 C C . MET A 1 100 ? -9.989 3.979 3.052 1.00 91.50 100 MET A C 1
ATOM 745 O O . MET A 1 100 ? -9.597 4.926 3.728 1.00 91.50 100 MET A O 1
ATOM 749 N N . ASN A 1 101 ? -9.177 3.209 2.340 1.00 92.12 101 ASN A N 1
ATOM 750 C CA . ASN A 1 101 ? -7.742 3.415 2.302 1.00 92.12 101 ASN A CA 1
ATOM 751 C C . ASN A 1 101 ? -7.256 3.513 0.848 1.00 92.12 101 ASN A C 1
ATOM 753 O O . ASN A 1 101 ? -7.542 2.619 0.055 1.00 92.12 101 ASN A O 1
ATOM 757 N N . THR A 1 102 ? -6.478 4.540 0.510 1.00 92.75 102 THR A N 1
ATOM 758 C CA . THR A 1 102 ? -5.944 4.797 -0.838 1.00 92.75 102 THR A CA 1
ATOM 759 C C . THR A 1 102 ? -4.425 4.806 -0.798 1.00 92.75 102 THR A C 1
ATOM 761 O O . THR A 1 102 ? -3.850 5.458 0.061 1.00 92.75 102 THR A O 1
ATOM 764 N N . ALA A 1 103 ? -3.772 4.078 -1.705 1.00 93.69 103 ALA A N 1
ATOM 765 C CA . ALA A 1 103 ? -2.323 4.175 -1.893 1.00 93.69 103 ALA A CA 1
ATOM 766 C C . ALA A 1 103 ? -1.995 4.837 -3.229 1.00 93.69 103 ALA A C 1
ATOM 768 O O . ALA A 1 103 ? -2.801 4.823 -4.164 1.00 93.69 103 ALA A O 1
ATOM 769 N N . THR A 1 104 ? -0.785 5.374 -3.288 1.00 93.12 104 THR A N 1
ATOM 770 C CA . THR A 1 104 ? -0.230 6.056 -4.445 1.00 93.12 104 THR A CA 1
ATOM 771 C C . THR A 1 104 ? 1.134 5.465 -4.776 1.00 93.12 104 THR A C 1
ATOM 773 O O . THR A 1 104 ? 1.957 5.327 -3.870 1.00 93.12 104 THR A O 1
ATOM 776 N N . ALA A 1 105 ? 1.380 5.154 -6.049 1.00 93.06 105 ALA A N 1
ATOM 777 C CA . ALA A 1 105 ? 2.687 4.741 -6.559 1.00 93.06 105 ALA A CA 1
ATOM 778 C C . ALA A 1 105 ? 3.189 5.696 -7.651 1.00 93.06 105 ALA A C 1
ATOM 780 O O . ALA A 1 105 ? 2.396 6.194 -8.454 1.00 93.06 105 ALA A O 1
ATOM 781 N N . ASP A 1 106 ? 4.499 5.937 -7.667 1.00 93.19 106 ASP A N 1
ATOM 782 C CA . ASP A 1 106 ? 5.180 6.822 -8.618 1.00 93.19 106 ASP A CA 1
ATOM 783 C C . ASP A 1 106 ? 6.626 6.353 -8.871 1.00 93.19 106 ASP A C 1
ATOM 785 O O . ASP A 1 106 ? 7.141 5.510 -8.134 1.00 93.19 106 ASP A O 1
ATOM 789 N N . SER A 1 107 ? 7.275 6.890 -9.904 1.00 94.00 107 SER A N 1
ATOM 790 C CA . SER A 1 107 ? 8.663 6.614 -10.292 1.00 94.00 107 SER A CA 1
ATOM 791 C C . SER A 1 107 ? 9.252 7.796 -11.064 1.00 94.00 107 SER A C 1
ATOM 793 O O . SER A 1 107 ? 8.514 8.601 -11.631 1.00 94.00 107 SER A O 1
ATOM 795 N N . ASP A 1 108 ? 10.578 7.854 -11.190 1.00 93.56 108 ASP A N 1
ATOM 796 C CA . ASP A 1 108 ? 11.256 8.942 -11.909 1.00 93.56 108 ASP A CA 1
ATOM 797 C C . ASP A 1 108 ? 10.880 9.022 -13.405 1.00 93.56 108 ASP A C 1
ATOM 799 O O . ASP A 1 108 ? 11.052 10.069 -14.038 1.00 93.56 108 ASP A O 1
ATOM 803 N N . GLN A 1 109 ? 10.412 7.914 -13.993 1.00 93.50 109 GLN A N 1
ATOM 804 C CA . GLN A 1 109 ? 10.109 7.792 -15.422 1.00 93.50 109 GLN A CA 1
ATOM 805 C C . GLN A 1 109 ? 8.619 7.930 -15.747 1.00 93.50 109 GLN A C 1
ATOM 807 O O . GLN A 1 109 ? 8.284 8.242 -16.890 1.00 93.50 109 GLN A O 1
ATOM 812 N N . THR A 1 110 ? 7.714 7.688 -14.797 1.00 85.31 110 THR A N 1
ATOM 813 C CA . THR A 1 110 ? 6.280 7.908 -15.023 1.00 85.31 110 THR A CA 1
ATOM 814 C C . THR A 1 110 ? 5.964 9.404 -15.079 1.00 85.31 110 THR A C 1
ATOM 816 O O . THR A 1 110 ? 6.624 10.221 -14.438 1.00 85.31 110 THR A O 1
ATOM 819 N N . ASP A 1 111 ? 4.958 9.794 -15.870 1.00 77.00 111 ASP A N 1
ATOM 820 C CA . ASP A 1 111 ? 4.478 11.181 -15.888 1.00 77.00 111 ASP A CA 1
ATOM 821 C C . ASP A 1 111 ? 4.095 11.646 -14.472 1.00 77.00 111 ASP A C 1
ATOM 823 O O . ASP A 1 111 ? 3.749 10.834 -13.620 1.00 77.00 111 ASP A O 1
ATOM 827 N N . ARG A 1 112 ? 4.049 12.966 -14.230 1.00 65.44 112 ARG A N 1
ATOM 828 C CA . ARG A 1 112 ? 3.748 13.568 -12.905 1.00 65.44 112 ARG A CA 1
ATOM 829 C C . ARG A 1 112 ? 2.334 13.311 -12.360 1.00 65.44 112 ARG A C 1
ATOM 831 O O . ARG A 1 112 ? 1.871 14.062 -11.499 1.00 65.44 112 ARG A O 1
ATOM 838 N N . THR A 1 113 ? 1.611 12.342 -12.901 1.00 70.81 113 THR A N 1
ATOM 839 C CA . THR A 1 113 ? 0.327 11.892 -12.371 1.00 70.81 113 THR A CA 1
ATOM 840 C C . THR A 1 113 ? 0.566 10.537 -11.719 1.00 70.81 113 THR A C 1
ATOM 842 O O . THR A 1 113 ? 0.519 9.525 -12.419 1.00 70.81 113 THR A O 1
ATOM 845 N N . PRO A 1 114 ? 0.819 10.514 -10.399 1.00 72.69 114 PRO A N 1
ATOM 846 C CA . PRO A 1 114 ? 0.964 9.274 -9.665 1.00 72.69 114 PRO A CA 1
ATOM 847 C C . PRO A 1 114 ? -0.259 8.387 -9.857 1.00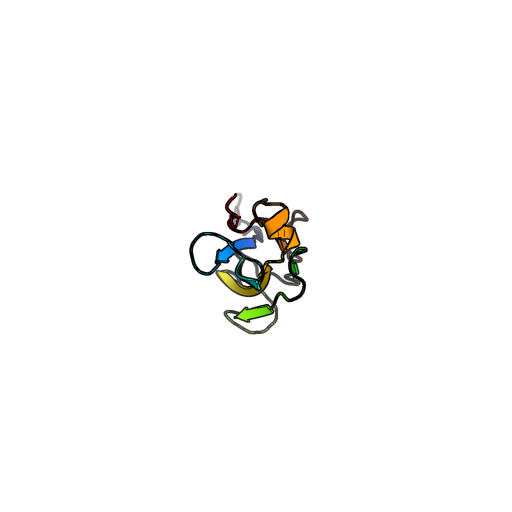 72.69 114 PRO A C 1
ATOM 849 O O . PRO A 1 114 ? -1.396 8.872 -9.934 1.00 72.69 114 PRO A O 1
ATOM 852 N N . MET A 1 115 ? -0.047 7.077 -9.877 1.00 80.81 115 MET A N 1
ATOM 853 C CA . MET A 1 115 ? -1.165 6.149 -9.909 1.00 80.81 115 MET A CA 1
ATOM 854 C C . MET A 1 115 ? -1.762 6.020 -8.520 1.00 80.81 115 MET A C 1
ATOM 856 O O . MET A 1 115 ? -1.079 5.636 -7.574 1.00 80.81 115 MET A O 1
ATOM 860 N N . MET A 1 116 ? -3.050 6.323 -8.410 1.00 81.62 116 MET A N 1
ATOM 861 C CA . MET A 1 116 ? -3.801 6.241 -7.165 1.00 81.62 116 MET A CA 1
ATOM 862 C C . MET A 1 116 ? -4.830 5.131 -7.269 1.00 81.62 116 MET A C 1
ATOM 864 O O . MET A 1 116 ? -5.638 5.129 -8.200 1.00 81.62 116 MET A O 1
ATOM 868 N N . LEU A 1 117 ? -4.860 4.238 -6.281 1.00 84.56 117 LEU A N 1
ATOM 869 C CA . LEU A 1 117 ? -5.942 3.268 -6.167 1.00 84.56 117 LEU A CA 1
ATOM 870 C C . LEU A 1 117 ? -6.470 3.144 -4.740 1.00 84.56 117 LEU A C 1
ATOM 872 O O . LEU A 1 117 ? -5.689 2.958 -3.796 1.00 84.56 117 LEU A O 1
ATOM 876 N N . PRO A 1 118 ? -7.803 3.213 -4.570 1.00 74.25 118 PRO A N 1
ATOM 877 C CA . PRO A 1 118 ? -8.428 2.812 -3.329 1.00 74.25 118 PRO A CA 1
ATOM 878 C C . PRO A 1 118 ? -8.347 1.289 -3.178 1.00 74.25 118 PRO A C 1
ATOM 880 O O . PRO A 1 118 ? -8.433 0.536 -4.146 1.00 74.25 118 PRO A O 1
ATOM 883 N N . SER A 1 119 ? -8.230 0.847 -1.936 1.00 79.50 119 SER A N 1
ATOM 884 C CA . SER A 1 119 ? -8.560 -0.515 -1.527 1.00 79.50 119 SER A CA 1
ATOM 885 C C . SER A 1 119 ? -10.053 -0.780 -1.705 1.00 79.50 119 SER A C 1
ATOM 887 O O . SER A 1 119 ? -10.871 0.142 -1.825 1.00 79.50 119 SER A O 1
ATOM 889 N N . ARG A 1 120 ? -10.435 -2.057 -1.630 1.00 85.56 120 ARG A N 1
ATOM 890 C CA . ARG A 1 120 ? -11.817 -2.413 -1.319 1.00 85.56 120 ARG A CA 1
ATOM 891 C C . ARG A 1 120 ? -12.242 -1.726 -0.015 1.00 85.56 120 ARG A C 1
ATOM 893 O O . ARG A 1 120 ? -11.570 -1.853 1.002 1.00 85.56 120 ARG A O 1
ATOM 900 N N . SER A 1 121 ? -13.394 -1.057 -0.032 1.00 87.00 121 SER A N 1
ATOM 901 C CA . SER A 1 121 ? -13.984 -0.485 1.181 1.00 87.00 121 SER A CA 1
ATOM 902 C C . SER A 1 121 ? -14.369 -1.583 2.174 1.00 87.00 121 SER A C 1
ATOM 904 O O . SER A 1 121 ? -15.108 -2.511 1.819 1.00 87.00 121 SER A O 1
ATOM 906 N N . ILE A 1 122 ? -13.910 -1.450 3.420 1.00 90.94 122 ILE A N 1
ATOM 907 C CA . ILE A 1 122 ? -14.357 -2.292 4.532 1.00 90.94 122 ILE A CA 1
ATOM 908 C C . ILE A 1 122 ? -15.561 -1.620 5.179 1.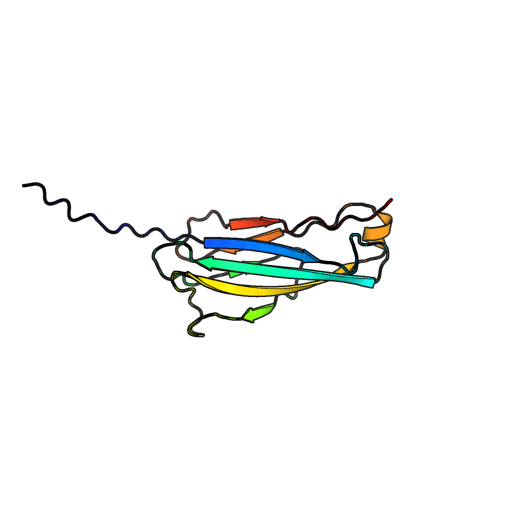00 90.94 122 ILE A C 1
ATOM 910 O O . ILE A 1 122 ? -15.500 -0.471 5.610 1.00 90.94 122 I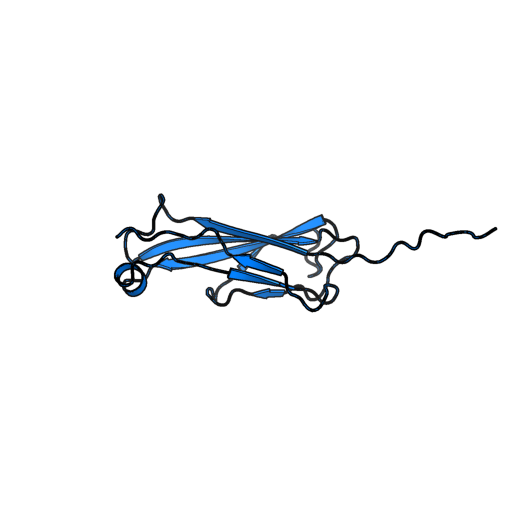LE A O 1
ATOM 914 N N . LYS A 1 123 ? -16.681 -2.338 5.199 1.00 92.56 123 LYS A N 1
ATOM 915 C CA . LYS A 1 123 ? -17.955 -1.819 5.690 1.00 92.56 123 LYS A CA 1
ATOM 916 C C . LYS A 1 123 ? -18.055 -1.969 7.203 1.00 92.56 123 LYS A C 1
ATOM 918 O O . LYS A 1 123 ? -17.701 -3.022 7.725 1.00 92.56 123 LYS A O 1
ATOM 923 N N . ILE A 1 124 ? -18.621 -0.959 7.855 1.00 88.06 124 ILE A N 1
ATOM 924 C CA . ILE A 1 124 ? -19.036 -1.013 9.261 1.00 88.06 124 ILE A CA 1
ATOM 925 C C . ILE A 1 124 ? -20.566 -1.147 9.276 1.00 88.06 124 ILE A C 1
ATOM 927 O O . ILE A 1 124 ? -21.248 -0.281 8.711 1.00 88.06 124 ILE A O 1
ATOM 931 N N . PRO A 1 125 ? -21.139 -2.229 9.834 1.00 83.19 125 PRO A N 1
ATOM 932 C CA . PRO A 1 125 ? -22.581 -2.379 9.903 1.00 83.19 125 PRO A CA 1
ATOM 933 C C . PRO A 1 125 ? -23.162 -1.373 10.900 1.00 83.19 125 PRO A C 1
ATOM 935 O O . PRO A 1 125 ? -22.549 -1.048 11.914 1.00 83.19 125 PRO A O 1
ATOM 938 N N . ARG A 1 126 ? -24.355 -0.867 10.584 1.00 70.06 126 ARG A N 1
ATOM 939 C CA . ARG A 1 126 ? -25.128 0.013 11.466 1.00 70.06 126 ARG A CA 1
ATOM 940 C C . ARG A 1 126 ? -26.128 -0.769 12.297 1.00 70.06 126 ARG A C 1
ATOM 942 O O . ARG A 1 126 ? -26.674 -1.754 11.749 1.00 70.06 126 ARG A O 1
#

Sequence (126 aa):
MNVDFGNMQLQPSLNIVKDATVDGVYADYAGEVIHYTIAVENTGNQTLTGVTVTDPFISDLQLVADAASSDGELDVGETWHYTASHTVTQAEIDAGTDIMNTATADSDQTDRTPMMLPSRSIKIPR

Mean predicted aligned error: 6.51 Å